Protein AF-A0A1G3ULT0-F1 (afdb_monomer)

Sequence (133 aa):
MLKKTLVTGESTKKVSRFLKRTGITTHPLFGHRRHPRLLDVGQCNDAYSAVQIAAALADVFGVGVNDLSMILSWYEQKAVALLLTLLRLEIKNIRMGPSLPAFITPNVLDVLVKTFDIKPITTVDEDLKAILG

Nearest PDB structures (foldseek):
  7e0l-assembly1_B  TM=9.606E-01  e=4.119E-08  Methanothermobacter marburgensis str. Marburg
  7e0l-assembly2_K  TM=9.579E-01  e=4.381E-08  Methanothermobacter marburgensis str. Marburg
  1e1d-assembly1_A  TM=9.494E-01  e=5.604E-08  Nitratidesulfovibrio vulgaris
  7e0l-assembly2_M  TM=9.621E-01  e=9.172E-08  Methanothermobacter marburgensis str. Marburg
  1upx-assembly1_A  TM=9.347E-01  e=1.103E-07  Desulfovibrio desulfuricans

Solvent-accessible surface area (backbone atoms only — not comparable to full-atom values): 8290 Å² total; per-residue (Å²): 144,88,85,74,89,62,78,47,76,62,44,55,50,52,52,54,53,49,39,64,71,71,71,56,80,66,70,86,76,67,83,97,49,92,60,65,96,72,82,87,69,76,58,84,81,31,49,60,59,50,53,53,51,45,49,54,50,16,62,64,71,74,50,56,61,61,77,49,91,44,77,45,80,58,87,57,71,69,47,52,56,52,48,54,51,40,53,73,70,68,50,34,53,38,30,36,23,92,62,80,64,87,87,60,48,73,72,57,47,50,50,43,33,75,77,30,43,51,38,74,66,79,52,71,70,59,48,49,44,73,75,73,107

Radius of gyration: 16.75 Å; Cα contacts (8 Å, |Δi|>4): 97; chains: 1; bounding box: 49×34×32 Å

Structure (mmCIF, N/CA/C/O backbone):
data_AF-A0A1G3ULT0-F1
#
_entry.id   AF-A0A1G3ULT0-F1
#
loop_
_atom_site.group_PDB
_atom_site.id
_atom_site.type_symbol
_atom_site.label_atom_id
_atom_site.label_alt_id
_atom_site.label_comp_id
_atom_site.label_asym_id
_atom_site.label_entity_id
_atom_site.label_seq_id
_atom_site.pdbx_PDB_ins_code
_atom_site.Cartn_x
_atom_site.Cartn_y
_atom_site.Cartn_z
_atom_site.occupancy
_atom_site.B_iso_or_equiv
_atom_site.auth_seq_id
_atom_site.auth_comp_id
_atom_site.auth_asym_id
_atom_site.auth_atom_id
_atom_site.pdbx_PDB_model_num
ATOM 1 N N . MET A 1 1 ? -8.816 -22.295 17.644 1.00 31.69 1 MET A N 1
ATOM 2 C CA . MET A 1 1 ? -9.466 -21.331 18.562 1.00 31.69 1 MET A CA 1
ATOM 3 C C . MET A 1 1 ? -9.567 -19.912 17.962 1.00 31.69 1 MET A C 1
ATOM 5 O O . MET A 1 1 ? -9.642 -18.953 18.708 1.00 31.69 1 MET A O 1
ATOM 9 N N . LEU A 1 2 ? -9.644 -19.757 16.627 1.00 29.97 2 LEU A N 1
ATOM 10 C CA . LEU A 1 2 ? -9.741 -18.456 15.931 1.00 29.97 2 LEU A CA 1
ATOM 11 C C . LEU A 1 2 ? -10.848 -18.484 14.857 1.00 29.97 2 LEU A C 1
ATOM 13 O O . LEU A 1 2 ? -10.640 -18.214 13.684 1.00 29.97 2 LEU A O 1
ATOM 17 N N . LYS A 1 3 ? -12.055 -18.880 15.262 1.00 34.56 3 LYS A N 1
ATOM 18 C CA . LYS A 1 3 ? -13.291 -18.718 14.482 1.00 34.56 3 LYS A CA 1
ATOM 19 C C . LYS A 1 3 ? -14.325 -18.141 15.438 1.00 34.56 3 LYS A C 1
ATOM 21 O O . LYS A 1 3 ? -14.947 -18.935 16.133 1.00 34.56 3 LYS A O 1
ATOM 26 N N . LYS A 1 4 ? -14.420 -16.803 15.533 1.00 32.44 4 LYS A N 1
ATOM 27 C CA . LYS A 1 4 ? -15.548 -16.008 16.095 1.00 32.44 4 LYS A CA 1
ATOM 28 C C . LYS A 1 4 ? -15.188 -14.569 16.514 1.00 32.44 4 LYS A C 1
ATOM 30 O O . LYS A 1 4 ? -15.879 -14.009 17.356 1.00 32.44 4 LYS A O 1
ATOM 35 N N . THR A 1 5 ? -14.245 -13.883 15.869 1.00 33.94 5 THR A N 1
ATOM 36 C CA . THR A 1 5 ? -14.294 -12.403 15.888 1.00 33.94 5 THR A CA 1
ATOM 37 C C . THR A 1 5 ? -15.304 -11.939 14.838 1.00 33.94 5 THR A C 1
ATOM 39 O O . THR A 1 5 ? -14.991 -11.275 13.858 1.00 33.94 5 THR A O 1
ATOM 42 N N . LEU A 1 6 ? -16.549 -12.397 15.006 1.00 39.50 6 LEU A N 1
ATOM 43 C CA . LEU A 1 6 ? -17.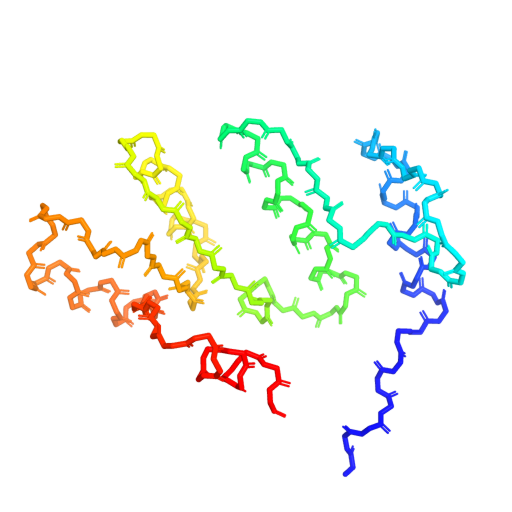702 -11.761 14.398 1.00 39.50 6 LEU A CA 1
ATOM 44 C C . LEU A 1 6 ? -17.714 -10.344 14.949 1.00 39.50 6 LEU A C 1
ATOM 46 O O . LEU A 1 6 ? -17.748 -10.164 16.165 1.00 39.50 6 LEU A O 1
ATOM 50 N N . VAL A 1 7 ? -17.641 -9.374 14.042 1.00 48.53 7 VAL A N 1
ATOM 51 C CA . VAL A 1 7 ? -17.869 -7.953 14.287 1.00 48.53 7 VAL A CA 1
ATOM 52 C C . VAL A 1 7 ? -18.935 -7.810 15.373 1.00 48.53 7 VAL A C 1
ATOM 54 O O . VAL A 1 7 ? -20.097 -8.167 15.166 1.00 48.53 7 VAL A O 1
ATOM 57 N N . THR A 1 8 ? -18.525 -7.374 16.562 1.00 47.38 8 THR A N 1
ATOM 58 C CA . THR A 1 8 ? -19.447 -7.149 17.673 1.00 47.38 8 THR A CA 1
ATOM 59 C C . THR A 1 8 ? -20.520 -6.165 17.202 1.00 47.38 8 THR A C 1
ATOM 61 O O . THR A 1 8 ? -20.242 -5.253 16.417 1.00 47.38 8 THR A O 1
ATOM 64 N N . GLY A 1 9 ? -21.767 -6.330 17.656 1.00 53.22 9 GLY A N 1
ATOM 65 C CA . GLY A 1 9 ? -22.880 -5.457 17.248 1.00 53.22 9 GLY A CA 1
ATOM 66 C C . GLY A 1 9 ? -22.589 -3.960 17.454 1.00 53.22 9 GLY A C 1
ATOM 67 O O . GLY A 1 9 ? -23.130 -3.101 16.755 1.00 53.22 9 GLY A O 1
ATOM 68 N N . GLU A 1 10 ? -21.686 -3.648 18.378 1.00 54.62 10 GLU A N 1
ATOM 69 C CA . GLU A 1 10 ? -21.182 -2.313 18.673 1.00 54.62 10 GLU A CA 1
ATOM 70 C C . GLU A 1 10 ? -20.219 -1.776 17.604 1.00 54.62 10 GLU A C 1
ATOM 72 O O . GLU A 1 10 ? -20.412 -0.659 17.122 1.00 54.62 10 GLU A O 1
ATOM 77 N N . SER A 1 11 ? -19.275 -2.595 17.132 1.00 53.03 11 SER A N 1
ATOM 78 C CA . SER A 1 11 ? -18.363 -2.244 16.038 1.00 53.03 11 SER A CA 1
ATOM 79 C C . SER A 1 11 ? -19.135 -1.978 14.735 1.00 53.03 11 SER A C 1
ATOM 81 O O . SER A 1 11 ? -18.962 -0.928 14.115 1.00 53.03 11 SER A O 1
ATOM 83 N N . THR A 1 12 ? -20.135 -2.807 14.390 1.00 57.59 12 THR A N 1
ATOM 84 C CA . THR A 1 12 ? -21.020 -2.534 13.234 1.00 57.59 12 THR A CA 1
ATOM 85 C C . THR A 1 12 ? -21.797 -1.219 13.353 1.00 57.59 12 THR A C 1
ATOM 87 O O . THR A 1 12 ? -21.996 -0.524 12.353 1.00 57.59 12 THR A O 1
ATOM 90 N N . LYS A 1 13 ? -22.248 -0.847 14.561 1.00 60.91 13 LYS A N 1
ATOM 91 C CA . LYS A 1 13 ? -22.947 0.428 14.796 1.00 60.91 13 LYS A CA 1
ATOM 92 C C . LYS A 1 13 ? -21.984 1.613 14.696 1.00 60.91 13 LYS A C 1
ATOM 94 O O . LYS A 1 13 ? -22.377 2.648 14.158 1.00 60.91 13 LYS A O 1
ATOM 99 N N . LYS A 1 14 ? -20.744 1.463 15.177 1.00 64.25 14 LYS A N 1
ATOM 100 C CA . LYS A 1 14 ? -19.688 2.488 15.116 1.00 64.25 14 LYS A CA 1
ATOM 101 C C . LYS A 1 14 ? -19.276 2.753 13.660 1.00 64.25 14 LYS A C 1
ATOM 103 O O . LYS A 1 14 ? -19.299 3.910 13.246 1.00 64.25 14 LYS A O 1
ATOM 108 N N . VAL A 1 15 ? -19.075 1.703 12.851 1.00 64.31 15 VAL A N 1
ATOM 109 C CA . VAL A 1 15 ? -18.826 1.817 11.396 1.00 64.31 15 VAL A CA 1
ATOM 110 C C . VAL A 1 15 ? -20.004 2.480 10.674 1.00 64.31 15 VAL A C 1
ATOM 112 O O . VAL A 1 15 ? -19.809 3.440 9.934 1.00 64.31 15 VAL A O 1
ATOM 115 N N . SER A 1 16 ? -21.244 2.049 10.937 1.00 62.88 16 SER A N 1
ATOM 116 C CA . SER A 1 16 ? -22.433 2.652 10.311 1.00 62.88 16 SER A CA 1
ATOM 117 C C . SER A 1 16 ? -22.586 4.143 10.650 1.00 62.88 16 SER A C 1
ATOM 119 O O . SER A 1 16 ? -22.954 4.945 9.793 1.00 62.88 16 SER A O 1
ATOM 121 N N . ARG A 1 17 ? -22.282 4.542 11.893 1.00 66.19 17 ARG A N 1
ATOM 122 C CA . ARG A 1 17 ? -22.325 5.945 12.332 1.00 66.19 17 ARG A CA 1
ATOM 123 C C . ARG A 1 17 ? -21.195 6.778 11.718 1.00 66.19 17 ARG A C 1
ATOM 125 O O . ARG A 1 17 ? -21.429 7.940 11.398 1.00 66.19 17 ARG A O 1
ATOM 132 N N . PHE A 1 18 ? -20.010 6.195 11.542 1.00 67.94 18 PHE A N 1
ATOM 133 C CA . PHE A 1 18 ? -18.884 6.828 10.855 1.00 67.94 18 PHE A CA 1
ATOM 134 C C . PHE A 1 18 ? -19.207 7.093 9.380 1.00 67.94 18 PHE A C 1
ATOM 136 O O . PHE A 1 18 ? -19.166 8.244 8.960 1.00 67.94 18 PHE A O 1
ATOM 143 N N . LEU A 1 19 ? -19.653 6.073 8.637 1.00 65.69 19 LEU A N 1
ATOM 144 C CA . LEU A 1 19 ? -19.996 6.204 7.213 1.00 65.69 19 LEU A CA 1
ATOM 145 C C . LEU A 1 19 ? -21.111 7.234 6.965 1.00 65.69 19 LEU A C 1
ATOM 147 O O . LEU A 1 19 ? -21.062 7.992 6.002 1.00 65.69 19 LEU A O 1
ATOM 151 N N . LYS A 1 20 ? -22.093 7.323 7.874 1.00 65.44 20 LYS A N 1
ATOM 152 C CA . LYS A 1 20 ? -23.135 8.363 7.820 1.00 65.44 20 LYS A CA 1
ATOM 153 C C . LYS A 1 20 ? -22.594 9.778 8.052 1.00 65.44 20 LYS A C 1
ATOM 155 O O . LYS A 1 20 ? -23.150 10.719 7.499 1.00 65.44 20 LYS A O 1
ATOM 160 N N . ARG A 1 21 ? -21.548 9.947 8.871 1.00 64.88 21 ARG A N 1
ATOM 161 C CA . ARG A 1 21 ? -20.926 11.258 9.146 1.00 64.88 21 ARG A CA 1
ATOM 162 C C . ARG A 1 21 ? -20.005 11.723 8.023 1.00 64.88 21 ARG A C 1
ATOM 164 O O . ARG A 1 21 ? -19.860 12.925 7.851 1.00 64.88 21 ARG A O 1
ATOM 171 N N . THR A 1 22 ? -19.396 10.804 7.279 1.00 56.84 22 THR A N 1
ATOM 172 C CA . THR A 1 22 ? -18.458 11.126 6.192 1.00 56.84 22 THR A CA 1
ATOM 173 C C . THR A 1 22 ? -19.140 11.403 4.849 1.00 56.84 22 THR A C 1
ATOM 175 O O . THR A 1 22 ? -18.453 11.619 3.859 1.00 56.84 22 THR A O 1
ATOM 178 N N . GLY A 1 23 ? -20.479 11.404 4.788 1.00 54.78 23 GLY A N 1
ATOM 179 C CA . GLY A 1 23 ? -21.228 11.651 3.547 1.00 54.78 23 GLY A CA 1
ATOM 180 C C . GLY A 1 23 ? -21.166 10.500 2.537 1.00 54.78 23 GLY A C 1
ATOM 181 O O . GLY A 1 23 ? -21.649 10.633 1.415 1.00 54.78 23 GLY A O 1
ATOM 182 N N . ILE A 1 24 ? -20.608 9.354 2.935 1.00 58.16 24 ILE A N 1
ATOM 183 C CA . ILE A 1 24 ? -20.465 8.178 2.084 1.00 58.16 24 ILE A CA 1
ATOM 184 C C . ILE A 1 24 ? -21.836 7.500 1.974 1.00 58.16 24 ILE A C 1
ATOM 186 O O . ILE A 1 24 ? -22.314 6.833 2.899 1.00 58.16 24 ILE A O 1
ATOM 190 N N . THR A 1 25 ? -22.507 7.708 0.842 1.00 50.69 25 THR A N 1
ATOM 191 C CA . THR A 1 25 ? -23.836 7.153 0.581 1.00 50.69 25 THR A CA 1
ATOM 192 C C . THR A 1 25 ? -23.743 5.644 0.369 1.00 50.69 25 THR A C 1
ATOM 194 O O . THR A 1 25 ? -23.119 5.138 -0.557 1.00 50.69 25 THR A O 1
ATOM 197 N N . THR A 1 26 ? -24.382 4.890 1.260 1.00 53.06 26 THR A N 1
ATOM 198 C CA . THR A 1 26 ? -24.509 3.436 1.130 1.00 53.06 26 THR A CA 1
ATOM 199 C C . THR A 1 26 ? -25.826 3.139 0.416 1.00 53.06 26 THR A C 1
ATOM 201 O O . THR A 1 26 ? -26.882 3.085 1.042 1.00 53.06 26 THR A O 1
ATOM 204 N N . HIS A 1 27 ? -25.802 3.003 -0.914 1.00 45.34 27 HIS A N 1
ATOM 205 C CA . HIS A 1 27 ? -26.993 2.561 -1.643 1.00 45.34 27 HIS A CA 1
ATOM 206 C C . HIS A 1 27 ? -27.223 1.068 -1.350 1.00 45.34 27 HIS A C 1
ATOM 208 O O . HIS A 1 27 ? -26.297 0.270 -1.529 1.00 45.34 27 HIS A O 1
ATOM 214 N N . PRO A 1 28 ? -28.419 0.643 -0.898 1.00 48.53 28 PRO A N 1
ATOM 215 C CA . PRO A 1 28 ? -28.703 -0.768 -0.679 1.00 48.53 28 PRO A CA 1
ATOM 216 C C . PRO A 1 28 ? -28.843 -1.469 -2.035 1.00 48.53 28 PRO A C 1
ATOM 218 O O . PRO A 1 28 ? -29.920 -1.507 -2.619 1.00 48.53 28 PRO A O 1
ATOM 221 N N . LEU A 1 29 ? -27.740 -1.991 -2.565 1.00 42.44 29 LEU A N 1
ATOM 222 C CA . LEU A 1 29 ? -27.750 -2.934 -3.677 1.00 42.44 29 LEU A CA 1
ATOM 223 C C . LEU A 1 29 ? -27.597 -4.348 -3.097 1.00 42.44 29 LEU A C 1
ATOM 225 O O . LEU A 1 29 ? -26.517 -4.740 -2.664 1.00 42.44 29 LEU A O 1
ATOM 229 N N . PHE A 1 30 ? -28.708 -5.089 -3.126 1.00 37.94 30 PHE A N 1
ATOM 230 C CA . PHE A 1 30 ? -28.862 -6.517 -2.813 1.00 37.94 30 PHE A CA 1
ATOM 231 C C . PHE A 1 30 ? -28.780 -6.970 -1.338 1.00 37.94 30 PHE A C 1
ATOM 233 O O . PHE A 1 30 ? -28.119 -6.393 -0.481 1.00 37.94 30 PHE A O 1
ATOM 240 N N . GLY A 1 31 ? -29.546 -8.034 -1.063 1.00 42.78 31 GLY A N 1
ATOM 241 C CA . GLY A 1 31 ? -29.892 -8.604 0.241 1.00 42.78 31 GLY A CA 1
ATOM 242 C C . GLY A 1 31 ? -28.774 -8.761 1.284 1.00 42.78 31 GLY A C 1
ATOM 243 O O . GLY A 1 31 ? -27.610 -9.023 1.000 1.00 42.78 31 GLY A O 1
ATOM 244 N N . HIS A 1 32 ? -29.201 -8.666 2.544 1.00 50.34 32 HIS A N 1
ATOM 245 C CA . HIS A 1 32 ? -28.502 -9.027 3.786 1.00 50.34 32 HIS A CA 1
ATOM 246 C C . HIS A 1 32 ? -27.228 -8.287 4.221 1.00 50.34 32 HIS A C 1
ATOM 248 O O . HIS A 1 32 ? -26.880 -8.408 5.397 1.00 50.34 32 HIS A O 1
ATOM 254 N N . ARG A 1 33 ? -26.577 -7.448 3.409 1.00 46.25 33 ARG A N 1
ATOM 255 C CA . ARG A 1 33 ? -25.470 -6.602 3.905 1.00 46.25 33 ARG A CA 1
ATOM 256 C C . ARG A 1 33 ? -25.783 -5.122 3.717 1.00 46.25 33 ARG A C 1
ATOM 258 O O . ARG A 1 33 ? -25.782 -4.615 2.609 1.00 46.25 33 ARG A O 1
ATOM 265 N N . ARG A 1 34 ? -26.020 -4.405 4.824 1.00 63.00 34 ARG A N 1
ATOM 266 C CA . ARG A 1 34 ? -26.314 -2.952 4.831 1.00 63.00 34 ARG A CA 1
ATOM 267 C C . ARG A 1 34 ? -25.125 -2.059 4.419 1.00 63.00 34 ARG A C 1
ATOM 269 O O . ARG A 1 34 ? -25.245 -0.844 4.510 1.00 63.00 34 ARG A O 1
ATOM 276 N N . HIS A 1 35 ? -23.992 -2.632 4.012 1.00 66.12 35 HIS A N 1
ATOM 277 C CA . HIS A 1 35 ? -22.785 -1.895 3.636 1.00 66.12 35 HIS A CA 1
ATOM 278 C C . HIS A 1 35 ? -22.290 -2.371 2.264 1.00 66.12 35 HIS A C 1
ATOM 280 O O . HIS A 1 35 ? -22.285 -3.584 2.024 1.00 66.12 35 HIS A O 1
ATOM 286 N N . PRO A 1 36 ? -21.876 -1.448 1.379 1.00 77.19 36 PRO A N 1
ATOM 287 C CA . PRO A 1 36 ? -21.373 -1.796 0.059 1.00 77.19 36 PRO A CA 1
ATOM 288 C C . PRO A 1 36 ? -20.059 -2.579 0.173 1.00 77.19 36 PRO A C 1
ATOM 290 O O . PRO A 1 36 ? -19.252 -2.337 1.069 1.00 77.19 36 PRO A O 1
ATOM 293 N N . ARG A 1 37 ? -19.849 -3.538 -0.738 1.00 84.12 37 ARG A N 1
ATOM 294 C CA . ARG A 1 37 ? -18.582 -4.293 -0.834 1.00 84.12 37 ARG A CA 1
ATOM 295 C C . ARG A 1 37 ? -17.469 -3.500 -1.517 1.00 84.12 37 ARG A C 1
ATOM 297 O O . ARG A 1 37 ? -16.305 -3.812 -1.310 1.00 84.12 37 ARG A O 1
ATOM 304 N N . LEU A 1 38 ? -17.844 -2.518 -2.334 1.00 85.12 38 LEU A N 1
ATOM 305 C CA . LEU A 1 38 ? -16.945 -1.592 -3.008 1.00 85.12 38 LEU A CA 1
ATOM 306 C C . LEU A 1 38 ? -17.302 -0.183 -2.554 1.00 85.12 38 LEU A C 1
ATOM 308 O O . LEU A 1 38 ? -18.457 0.225 -2.670 1.00 85.12 38 LEU A O 1
ATOM 312 N N . LEU A 1 39 ? -16.311 0.529 -2.035 1.00 87.75 39 LEU A N 1
ATOM 313 C CA . LEU A 1 39 ? -16.448 1.913 -1.629 1.00 87.75 39 LEU A CA 1
ATOM 314 C C . LEU A 1 39 ? -15.566 2.769 -2.524 1.00 87.75 39 LEU A C 1
ATOM 316 O O . LEU A 1 39 ? -14.350 2.771 -2.362 1.00 87.75 39 LEU A O 1
ATOM 320 N N . ASP A 1 40 ? -16.188 3.452 -3.479 1.00 89.38 40 ASP A N 1
ATOM 321 C CA . ASP A 1 40 ? -15.495 4.452 -4.279 1.00 89.38 40 ASP A CA 1
ATOM 322 C C . ASP A 1 40 ? -15.336 5.729 -3.445 1.00 89.38 40 ASP A C 1
ATOM 324 O O . ASP A 1 40 ? -16.315 6.275 -2.932 1.00 89.38 40 ASP A O 1
ATOM 328 N N . VAL A 1 41 ? -14.086 6.146 -3.253 1.00 89.12 41 VAL A N 1
ATOM 329 C CA . VAL A 1 41 ? -13.713 7.304 -2.430 1.00 89.12 41 VAL A CA 1
ATOM 330 C C . VAL A 1 41 ? -13.416 8.529 -3.306 1.00 89.12 41 VAL A C 1
ATOM 332 O O . VAL A 1 41 ? -13.221 9.615 -2.770 1.00 89.12 41 VAL A O 1
ATOM 335 N N . GLY A 1 42 ? -13.449 8.385 -4.636 1.00 89.81 42 GLY A N 1
ATOM 336 C CA . GLY A 1 42 ? -13.259 9.472 -5.587 1.00 89.81 42 GLY A CA 1
ATOM 337 C C . GLY A 1 42 ? -12.002 9.314 -6.439 1.00 89.81 42 GLY A C 1
ATOM 338 O O . GLY A 1 42 ? -11.640 8.227 -6.888 1.00 89.81 42 GLY A O 1
ATOM 339 N N . GLN A 1 43 ? -11.347 10.435 -6.716 1.00 88.06 43 GLN A N 1
ATOM 340 C CA . GLN A 1 43 ? -10.169 10.495 -7.571 1.00 88.06 43 GLN A CA 1
ATOM 341 C C . GLN A 1 43 ? -8.894 10.122 -6.803 1.00 88.06 43 GLN A C 1
ATOM 343 O O . GLN A 1 43 ? -8.884 9.942 -5.589 1.00 88.06 43 GLN A O 1
ATOM 348 N N . CYS A 1 44 ? -7.764 10.036 -7.508 1.00 86.38 44 CYS A N 1
ATOM 349 C CA . CYS A 1 44 ? -6.478 9.675 -6.903 1.00 86.38 44 CYS A CA 1
ATOM 350 C C . CYS A 1 44 ? -6.077 10.569 -5.706 1.00 86.38 44 CYS A C 1
ATOM 352 O O . CYS A 1 44 ? -5.504 10.084 -4.737 1.00 86.38 44 CYS A O 1
ATOM 354 N N . ASN A 1 45 ? -6.428 11.854 -5.720 1.00 86.88 45 ASN A N 1
ATOM 355 C CA . ASN A 1 45 ? -6.200 12.792 -4.615 1.00 86.88 45 ASN A CA 1
ATOM 356 C C . ASN A 1 45 ? -7.071 12.508 -3.376 1.00 86.88 45 ASN A C 1
ATOM 358 O O . ASN A 1 45 ? -6.676 12.869 -2.269 1.00 86.88 45 ASN A O 1
ATOM 362 N N . ASP A 1 46 ? -8.195 11.806 -3.528 1.00 89.25 46 ASP A N 1
ATOM 363 C CA . ASP A 1 46 ? -9.059 11.395 -2.416 1.00 89.25 46 ASP A CA 1
ATOM 364 C C . ASP A 1 46 ? -8.511 10.170 -1.663 1.00 89.25 46 ASP A C 1
ATOM 366 O O . ASP A 1 46 ? -9.094 9.715 -0.677 1.00 89.25 46 ASP A O 1
ATOM 370 N N . ALA A 1 47 ? -7.327 9.674 -2.041 1.00 87.38 47 ALA A N 1
ATOM 371 C CA . ALA A 1 47 ? -6.572 8.703 -1.252 1.00 87.38 47 ALA A CA 1
ATOM 372 C C . ALA A 1 47 ? -6.322 9.182 0.191 1.00 87.38 47 ALA A C 1
ATOM 374 O O . ALA A 1 47 ? -6.248 8.362 1.104 1.00 87.38 47 ALA A O 1
ATOM 375 N N . TYR A 1 48 ? -6.272 10.498 0.430 1.00 88.69 48 TYR A N 1
ATOM 376 C CA . TYR A 1 48 ? -6.271 11.052 1.786 1.00 88.69 48 TYR A CA 1
ATOM 377 C C . TYR A 1 48 ? -7.511 10.615 2.583 1.00 88.69 48 TYR A C 1
ATOM 379 O O . TYR A 1 48 ? -7.394 10.113 3.701 1.00 88.69 48 TYR A O 1
ATOM 387 N N . SER A 1 49 ? -8.698 10.738 1.988 1.00 89.19 49 SER A N 1
ATOM 388 C CA . SER A 1 49 ? -9.956 10.291 2.589 1.00 89.19 49 SER A CA 1
ATOM 389 C C . SER A 1 49 ? -9.945 8.781 2.838 1.00 89.19 49 SER A C 1
ATOM 391 O O . SER A 1 49 ? -10.390 8.333 3.893 1.00 89.19 49 SER A O 1
ATOM 393 N N . ALA A 1 50 ? -9.367 7.992 1.927 1.00 90.88 50 ALA A N 1
ATOM 394 C CA . ALA A 1 50 ? -9.214 6.547 2.104 1.00 90.88 50 ALA A CA 1
ATOM 395 C C . ALA A 1 50 ? -8.319 6.193 3.308 1.00 90.88 50 ALA A C 1
ATOM 397 O O . ALA A 1 50 ? -8.675 5.319 4.099 1.00 90.88 50 ALA A O 1
ATOM 398 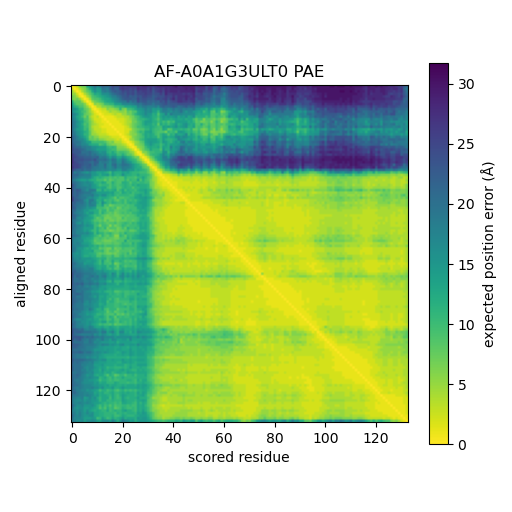N N . VAL A 1 51 ? -7.206 6.909 3.504 1.00 91.62 51 VAL A N 1
ATOM 399 C CA . VAL A 1 51 ? -6.342 6.739 4.685 1.00 91.62 51 VAL A CA 1
ATOM 400 C C . VAL A 1 51 ? -7.081 7.105 5.973 1.00 91.62 51 VAL A C 1
ATOM 402 O O . VAL A 1 51 ? -6.982 6.378 6.959 1.00 91.62 51 VAL A O 1
ATOM 405 N N . GLN A 1 52 ? -7.884 8.172 5.969 1.00 91.25 52 GLN A N 1
ATOM 406 C CA . GLN A 1 52 ? -8.686 8.545 7.139 1.00 91.25 52 GLN A CA 1
ATOM 407 C C . GLN A 1 52 ? -9.756 7.501 7.476 1.00 91.25 52 GLN A C 1
ATOM 409 O O . GLN A 1 52 ? -10.001 7.210 8.648 1.00 91.25 52 GLN A O 1
ATOM 414 N N . ILE A 1 53 ? -10.371 6.892 6.458 1.00 91.12 53 ILE A N 1
ATOM 415 C CA . ILE A 1 53 ? -11.292 5.765 6.639 1.00 91.12 53 ILE A CA 1
ATOM 416 C C . ILE A 1 53 ? -10.548 4.567 7.239 1.00 91.12 53 ILE A C 1
ATOM 418 O O . ILE A 1 53 ? -11.042 3.976 8.198 1.00 91.12 53 ILE A O 1
ATOM 422 N N . ALA A 1 54 ? -9.360 4.229 6.731 1.00 91.88 54 ALA A N 1
ATOM 423 C CA . ALA A 1 54 ? -8.548 3.136 7.263 1.00 91.88 54 ALA A CA 1
ATOM 424 C C . ALA A 1 54 ? -8.157 3.372 8.733 1.00 91.88 54 ALA A C 1
ATOM 426 O O . ALA A 1 54 ? -8.326 2.474 9.554 1.00 91.88 54 ALA A O 1
ATOM 427 N N . ALA A 1 55 ? -7.729 4.586 9.089 1.00 91.38 55 ALA A N 1
ATOM 428 C CA . ALA A 1 55 ? -7.407 4.962 10.465 1.00 91.38 55 ALA A CA 1
ATOM 429 C C . ALA A 1 55 ? -8.623 4.860 11.401 1.00 91.38 55 ALA A C 1
ATOM 431 O O . ALA A 1 55 ? -8.529 4.301 12.493 1.00 91.38 55 ALA A O 1
ATOM 432 N N . ALA A 1 56 ? -9.789 5.336 10.958 1.00 90.88 56 ALA A N 1
ATOM 433 C CA . ALA A 1 56 ? -11.020 5.222 11.733 1.00 90.88 56 ALA A CA 1
ATOM 434 C C . ALA A 1 56 ? -11.468 3.762 11.906 1.00 90.88 56 ALA A C 1
ATOM 436 O O . ALA A 1 56 ? -11.937 3.384 12.978 1.00 90.88 56 ALA A O 1
ATOM 437 N N . LEU A 1 57 ? -11.329 2.927 10.872 1.00 89.88 57 LEU A N 1
ATOM 438 C CA . LEU A 1 57 ? -11.631 1.498 10.966 1.00 89.88 57 LEU A CA 1
ATOM 439 C C . LEU A 1 57 ? -10.665 0.790 11.919 1.00 89.88 57 LEU A C 1
ATOM 441 O O . LEU A 1 57 ? -11.119 0.013 12.756 1.00 89.88 57 LEU A O 1
ATOM 445 N N . ALA A 1 58 ? -9.371 1.093 11.836 1.00 91.25 58 ALA A N 1
ATOM 446 C CA . ALA A 1 58 ? -8.352 0.557 12.731 1.00 91.25 58 ALA A CA 1
ATOM 447 C C . ALA A 1 58 ? -8.679 0.867 14.207 1.00 91.25 58 ALA A C 1
ATOM 449 O O . ALA A 1 58 ? -8.730 -0.056 15.020 1.00 91.25 58 ALA A O 1
ATOM 450 N N . ASP A 1 59 ? -9.056 2.114 14.532 1.00 92.44 59 ASP A N 1
ATOM 451 C CA . ASP A 1 59 ? -9.542 2.501 15.872 1.00 92.44 59 ASP A CA 1
ATOM 452 C C . ASP A 1 59 ? -10.785 1.707 16.305 1.00 92.44 59 ASP A C 1
ATOM 454 O O . ASP A 1 59 ? -10.892 1.236 17.437 1.00 92.44 59 ASP A O 1
ATOM 458 N N . VAL A 1 60 ? -11.752 1.528 15.402 1.00 91.75 60 VAL A N 1
ATOM 459 C CA . VAL A 1 60 ? -12.991 0.790 15.694 1.00 91.75 60 VAL A CA 1
ATOM 460 C C . VAL A 1 60 ? -12.730 -0.693 15.974 1.00 91.75 60 VAL A C 1
ATOM 462 O O . VAL A 1 60 ? -13.461 -1.291 16.768 1.00 91.75 60 VAL A O 1
ATOM 465 N N . PHE A 1 61 ? -11.724 -1.284 15.334 1.00 88.50 61 PHE A N 1
ATOM 466 C CA . PHE A 1 61 ? -11.339 -2.681 15.531 1.00 88.50 61 PHE A CA 1
ATOM 467 C C . PHE A 1 61 ? -10.263 -2.877 16.607 1.00 88.50 61 PHE A C 1
ATOM 469 O O . PHE A 1 61 ? -10.024 -4.017 16.998 1.00 88.50 61 PHE A O 1
ATOM 476 N N . GLY A 1 62 ? -9.659 -1.798 17.116 1.00 91.69 62 GLY A N 1
ATOM 477 C CA . GLY A 1 62 ? -8.575 -1.864 18.097 1.00 91.69 62 GLY A CA 1
AT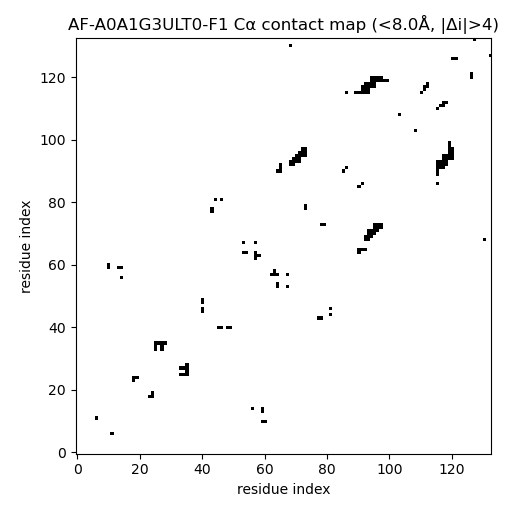OM 478 C C . GLY A 1 62 ? -7.288 -2.469 17.530 1.00 91.69 62 GLY A C 1
ATOM 479 O O . GLY A 1 62 ? -6.562 -3.138 18.260 1.00 91.69 62 GLY A O 1
ATOM 480 N N . VAL A 1 63 ? -7.035 -2.273 16.234 1.00 93.75 63 VAL A N 1
ATOM 481 C CA . VAL A 1 63 ? -5.842 -2.759 15.520 1.00 93.75 63 VAL A CA 1
ATOM 482 C C . VAL A 1 63 ? -5.039 -1.581 14.969 1.00 93.75 63 VAL A C 1
ATOM 484 O O . VAL A 1 63 ? -5.538 -0.457 14.912 1.00 93.75 63 VAL A O 1
ATOM 487 N N . GLY A 1 64 ? -3.796 -1.815 14.556 1.00 92.25 64 GLY A N 1
ATOM 488 C CA . GLY A 1 64 ? -3.011 -0.825 13.828 1.00 92.25 64 GLY A CA 1
ATOM 489 C C . GLY A 1 64 ? -3.468 -0.699 12.373 1.00 92.25 64 GLY A C 1
ATOM 490 O O . GLY A 1 64 ? -4.005 -1.633 11.783 1.00 92.25 64 GLY A O 1
ATOM 491 N N . VAL A 1 65 ? -3.201 0.449 11.743 1.00 92.44 65 VAL A N 1
ATOM 492 C CA . VAL A 1 65 ? -3.486 0.642 10.304 1.00 92.44 65 VAL A CA 1
ATOM 493 C C . VAL A 1 65 ? -2.715 -0.365 9.440 1.00 92.44 65 VAL A C 1
ATOM 495 O O . VAL A 1 65 ? -3.226 -0.813 8.420 1.00 92.44 65 VAL A O 1
ATOM 498 N N . ASN A 1 66 ? -1.526 -0.776 9.886 1.00 93.38 66 ASN A N 1
ATOM 499 C CA . ASN A 1 66 ? -0.679 -1.764 9.211 1.00 93.38 66 ASN A CA 1
ATOM 500 C C . ASN A 1 66 ? -1.180 -3.214 9.336 1.00 93.38 66 ASN A C 1
ATOM 502 O O . ASN A 1 66 ? -0.682 -4.085 8.627 1.00 93.38 66 ASN A O 1
ATOM 506 N N . ASP A 1 67 ? -2.170 -3.468 10.199 1.00 91.31 67 ASP A N 1
ATOM 507 C CA . ASP A 1 67 ? -2.848 -4.767 10.290 1.00 91.31 67 ASP A CA 1
ATOM 508 C C . ASP A 1 67 ? -3.969 -4.897 9.241 1.00 91.31 67 ASP A C 1
ATOM 510 O O . ASP A 1 67 ? -4.537 -5.974 9.049 1.00 91.31 67 ASP A O 1
ATOM 514 N N . LEU A 1 68 ? -4.300 -3.802 8.543 1.00 90.06 68 LEU A N 1
ATOM 515 C CA . LEU A 1 68 ? -5.219 -3.802 7.411 1.00 90.06 68 LEU A CA 1
ATOM 516 C C . LEU A 1 68 ? -4.453 -4.116 6.120 1.00 90.06 68 LEU A C 1
ATOM 518 O O . LEU A 1 68 ? -3.380 -3.577 5.859 1.00 90.06 68 LEU A O 1
ATOM 522 N N . SER A 1 69 ? -5.025 -4.966 5.270 1.00 89.44 69 SER A N 1
ATOM 523 C CA . SER A 1 69 ? -4.417 -5.314 3.984 1.00 89.44 69 SER A CA 1
ATOM 524 C C . SER A 1 69 ? -4.466 -4.143 2.999 1.00 89.44 69 SER A C 1
ATOM 526 O O . SER A 1 69 ? -5.554 -3.631 2.722 1.00 89.44 69 SER A O 1
ATOM 528 N N . MET A 1 70 ? -3.325 -3.778 2.404 1.00 91.31 70 MET A N 1
ATOM 529 C CA . MET A 1 70 ? -3.232 -2.710 1.406 1.00 91.31 70 MET A CA 1
ATOM 530 C C . MET A 1 70 ? -2.642 -3.212 0.084 1.00 91.31 70 MET A C 1
ATOM 532 O O . MET A 1 70 ? -1.528 -3.734 0.033 1.00 91.31 70 MET A O 1
ATOM 536 N N . ILE A 1 71 ? -3.398 -3.025 -0.999 1.00 93.12 71 ILE A N 1
ATOM 537 C CA . ILE A 1 71 ? -3.005 -3.388 -2.365 1.00 93.12 71 ILE A CA 1
ATOM 538 C C . ILE A 1 71 ? -3.111 -2.127 -3.221 1.00 93.12 71 ILE A C 1
ATOM 540 O O . ILE A 1 71 ? -4.171 -1.506 -3.274 1.00 93.12 71 ILE A O 1
ATOM 544 N N . LEU A 1 72 ? -2.016 -1.742 -3.872 1.00 92.19 72 LEU A N 1
ATOM 545 C CA . LEU A 1 72 ? -1.899 -0.507 -4.636 1.00 92.19 72 LEU A CA 1
ATOM 546 C C . LEU A 1 72 ? -1.551 -0.809 -6.096 1.00 92.19 72 LEU A C 1
ATOM 548 O O . LEU A 1 72 ? -0.492 -1.353 -6.411 1.00 92.19 72 LEU A O 1
ATOM 552 N N . SER A 1 73 ? -2.436 -0.396 -6.998 1.00 92.19 73 SER A N 1
ATOM 553 C CA . SER A 1 73 ? -2.157 -0.326 -8.432 1.00 92.19 73 SER A CA 1
ATOM 554 C C . SER A 1 73 ? -1.649 1.067 -8.793 1.00 92.19 73 SER A C 1
ATOM 556 O O . SER A 1 73 ? -2.270 2.059 -8.405 1.00 92.19 73 SER A O 1
ATOM 558 N N . TRP A 1 74 ? -0.564 1.160 -9.557 1.00 92.69 74 TRP A N 1
ATOM 559 C CA . TRP A 1 74 ? -0.018 2.444 -10.005 1.00 92.69 74 TRP A CA 1
ATOM 560 C C . TRP A 1 74 ? 0.224 2.460 -11.518 1.00 92.69 74 TRP A C 1
ATOM 562 O O . TRP A 1 74 ? 0.287 1.415 -12.165 1.00 92.69 74 TRP A O 1
ATOM 572 N N . TYR A 1 75 ? 0.347 3.666 -12.076 1.00 88.00 75 TYR A N 1
ATOM 573 C CA . TYR A 1 75 ? 0.674 3.865 -13.489 1.00 88.00 75 TYR A CA 1
ATOM 574 C C . TYR A 1 75 ? 1.479 5.153 -13.707 1.00 88.00 75 TYR A C 1
ATOM 576 O O . TYR A 1 75 ? 2.585 5.118 -14.234 1.00 88.00 75 TYR A O 1
ATOM 584 N N . GLU A 1 76 ? 0.953 6.293 -13.247 1.00 91.06 76 GLU A N 1
ATOM 585 C CA . GLU A 1 76 ? 1.554 7.617 -13.462 1.00 91.06 76 GLU A CA 1
ATOM 586 C C . GLU A 1 76 ? 2.213 8.213 -12.203 1.00 91.06 76 GLU A C 1
ATOM 588 O O . GLU A 1 76 ? 2.122 7.681 -11.095 1.00 91.06 76 GLU A O 1
ATOM 593 N N . GLN A 1 77 ? 2.842 9.3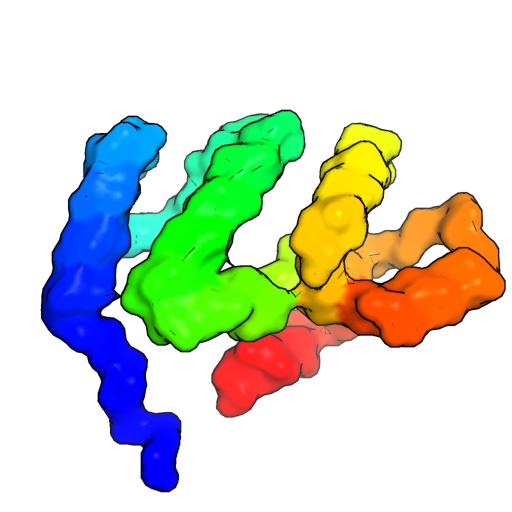80 -12.359 1.00 90.75 77 GLN A N 1
ATOM 594 C CA . GLN A 1 77 ? 3.626 10.058 -11.321 1.00 90.75 77 GLN A CA 1
ATOM 595 C C . GLN A 1 77 ? 2.768 10.515 -10.132 1.00 90.75 77 GLN A C 1
ATOM 597 O O . GLN A 1 77 ? 3.259 10.567 -9.005 1.00 90.75 77 GLN A O 1
ATOM 602 N N . LYS A 1 78 ? 1.470 10.780 -10.342 1.00 90.38 78 LYS A N 1
ATOM 603 C CA . LYS A 1 78 ? 0.541 11.078 -9.239 1.00 90.38 78 LYS A CA 1
ATOM 604 C C . LYS A 1 78 ? 0.455 9.924 -8.236 1.00 90.38 78 LYS A C 1
ATOM 606 O O . LYS A 1 78 ? 0.430 10.172 -7.034 1.00 90.38 78 LYS A O 1
ATOM 611 N N . ALA A 1 79 ? 0.510 8.673 -8.697 1.00 91.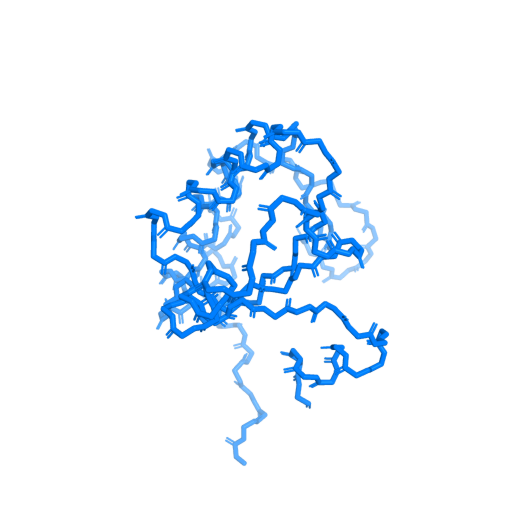19 79 ALA A N 1
ATOM 612 C CA . ALA A 1 79 ? 0.530 7.514 -7.806 1.00 91.19 79 ALA A CA 1
ATOM 613 C C . ALA A 1 79 ? 1.835 7.419 -6.994 1.00 91.19 79 ALA A C 1
ATOM 615 O O . ALA A 1 79 ? 1.822 6.948 -5.860 1.00 91.19 79 ALA A O 1
ATOM 616 N N . VAL A 1 80 ? 2.950 7.930 -7.529 1.00 92.06 80 VAL A N 1
ATOM 617 C CA . VAL A 1 80 ? 4.234 7.993 -6.811 1.00 92.06 80 VAL A CA 1
ATOM 618 C C . VAL A 1 80 ? 4.161 8.988 -5.652 1.00 92.06 80 VAL A C 1
ATOM 620 O O . VAL A 1 80 ? 4.613 8.679 -4.553 1.00 92.06 80 VAL A O 1
ATOM 623 N N . ALA A 1 81 ? 3.543 10.155 -5.854 1.00 93.50 81 ALA A N 1
ATOM 624 C CA . ALA A 1 81 ? 3.331 11.124 -4.775 1.00 93.50 81 ALA A CA 1
ATOM 625 C C . ALA A 1 81 ? 2.455 10.546 -3.647 1.00 93.50 81 ALA A C 1
ATOM 627 O O . ALA A 1 81 ? 2.755 10.726 -2.463 1.00 93.50 81 ALA A O 1
ATOM 628 N N . LEU A 1 82 ? 1.407 9.798 -4.006 1.00 93.44 82 LEU A N 1
ATOM 629 C CA . LEU A 1 82 ? 0.580 9.080 -3.035 1.00 93.44 82 LEU A CA 1
ATOM 630 C C . LEU A 1 82 ? 1.378 8.014 -2.287 1.00 93.44 82 LEU A C 1
ATOM 632 O O . LEU A 1 82 ? 1.302 7.966 -1.064 1.00 93.44 82 LEU A O 1
ATOM 636 N N . LEU A 1 83 ? 2.195 7.219 -2.983 1.00 92.62 83 LEU A N 1
ATOM 637 C CA . LEU A 1 83 ? 3.076 6.246 -2.338 1.00 92.62 83 LEU A CA 1
ATOM 638 C C . LEU A 1 83 ? 3.979 6.923 -1.302 1.00 92.62 83 LEU A C 1
ATOM 640 O O . LEU A 1 83 ? 3.994 6.504 -0.152 1.00 92.62 83 LEU A O 1
ATOM 644 N N . LEU A 1 84 ? 4.676 8.001 -1.669 1.00 93.50 84 LEU A N 1
ATOM 645 C CA . LEU A 1 84 ? 5.537 8.742 -0.738 1.00 93.50 84 LEU A CA 1
ATOM 646 C C . LEU A 1 84 ? 4.759 9.279 0.473 1.00 93.50 84 LEU A C 1
ATOM 648 O O . LEU A 1 84 ? 5.282 9.282 1.586 1.00 93.50 84 LEU A O 1
ATOM 652 N N . THR A 1 85 ? 3.501 9.678 0.273 1.00 93.94 85 THR A N 1
ATOM 653 C CA . THR A 1 85 ? 2.605 10.088 1.363 1.00 93.94 85 THR A CA 1
ATOM 654 C C . THR A 1 85 ? 2.318 8.920 2.309 1.00 93.94 85 THR A C 1
ATOM 656 O O . THR A 1 85 ? 2.444 9.081 3.519 1.00 93.94 85 THR A O 1
ATOM 659 N N . LEU A 1 86 ? 2.009 7.730 1.784 1.00 93.88 86 LEU A N 1
ATOM 660 C CA . LEU A 1 86 ? 1.781 6.526 2.596 1.00 93.88 86 LEU A CA 1
ATOM 661 C C . LEU A 1 86 ? 3.039 6.120 3.379 1.00 93.88 86 LEU A C 1
ATOM 663 O O . LEU A 1 86 ? 2.950 5.832 4.570 1.00 93.88 86 LEU A O 1
ATOM 667 N N . LEU A 1 87 ? 4.216 6.175 2.745 1.00 93.56 87 LEU A N 1
ATOM 668 C CA . LEU A 1 87 ? 5.492 5.888 3.411 1.00 93.56 87 LEU A CA 1
ATOM 669 C C . LEU A 1 87 ? 5.786 6.905 4.522 1.00 93.56 87 LEU A C 1
ATOM 671 O O . LEU A 1 87 ? 6.253 6.532 5.595 1.00 93.56 87 LEU A O 1
ATOM 675 N N . ARG A 1 88 ? 5.466 8.189 4.312 1.00 94.25 88 ARG A N 1
ATOM 676 C CA . ARG A 1 88 ? 5.612 9.229 5.343 1.00 94.25 88 ARG A CA 1
ATOM 677 C C . ARG A 1 88 ? 4.679 9.016 6.536 1.00 94.25 88 ARG A C 1
ATOM 679 O O . ARG A 1 88 ? 5.043 9.394 7.644 1.00 94.25 88 ARG A O 1
ATOM 686 N N . LEU A 1 89 ? 3.506 8.430 6.311 1.00 93.75 89 LEU A N 1
ATOM 687 C CA . LEU A 1 89 ? 2.556 8.038 7.358 1.00 93.75 89 LEU A CA 1
ATOM 688 C C . LEU A 1 89 ? 2.912 6.694 8.016 1.00 93.75 89 LEU A C 1
ATOM 690 O O . LEU A 1 89 ? 2.118 6.172 8.792 1.00 93.75 89 LEU A O 1
ATOM 694 N N . GLU A 1 90 ? 4.087 6.139 7.704 1.00 93.12 90 GLU A N 1
ATOM 695 C CA . GLU A 1 90 ? 4.588 4.864 8.229 1.00 93.12 90 GLU A CA 1
ATOM 696 C C . GLU A 1 90 ? 3.667 3.671 7.928 1.00 93.12 90 GLU A C 1
ATOM 698 O O . GLU A 1 90 ? 3.633 2.685 8.673 1.00 93.12 90 GLU A O 1
ATOM 703 N N . ILE A 1 91 ? 2.940 3.745 6.809 1.00 93.38 91 ILE A N 1
ATOM 704 C CA . ILE A 1 91 ? 2.139 2.629 6.311 1.00 93.38 91 ILE A CA 1
ATOM 705 C C . ILE A 1 91 ? 3.074 1.588 5.688 1.00 93.38 91 ILE A C 1
ATOM 707 O O . ILE A 1 91 ? 3.936 1.913 4.867 1.00 93.38 91 ILE A O 1
ATOM 711 N N . LYS A 1 92 ? 2.904 0.332 6.101 1.00 93.75 92 LYS A N 1
ATOM 712 C CA . LYS A 1 92 ? 3.746 -0.814 5.740 1.00 93.75 92 LYS A CA 1
ATOM 713 C C . LYS A 1 92 ? 2.923 -1.943 5.128 1.00 93.75 92 LYS A C 1
ATOM 715 O O . LYS A 1 92 ? 1.697 -1.893 5.131 1.00 93.75 92 LYS A O 1
ATOM 720 N N . ASN A 1 93 ? 3.613 -2.975 4.638 1.00 92.62 93 ASN A N 1
ATOM 721 C CA . ASN A 1 93 ? 3.005 -4.184 4.070 1.00 92.62 93 ASN A CA 1
ATOM 722 C C . ASN A 1 93 ? 2.114 -3.872 2.849 1.00 92.62 93 ASN A C 1
ATOM 724 O O . ASN A 1 93 ? 1.016 -4.406 2.685 1.00 92.62 93 ASN A O 1
ATOM 728 N N . ILE A 1 94 ? 2.596 -2.967 1.990 1.00 94.19 94 ILE A N 1
ATOM 729 C CA . ILE A 1 94 ? 1.905 -2.549 0.768 1.00 94.19 94 ILE A CA 1
ATOM 730 C C . ILE A 1 94 ? 2.292 -3.499 -0.364 1.00 94.19 94 ILE A C 1
ATOM 732 O O . ILE A 1 94 ? 3.467 -3.602 -0.728 1.00 94.19 94 ILE A O 1
ATOM 736 N N . ARG A 1 95 ? 1.296 -4.149 -0.968 1.00 93.56 95 ARG A N 1
ATOM 737 C CA . ARG A 1 95 ? 1.480 -4.901 -2.215 1.00 93.56 95 ARG A CA 1
ATOM 738 C C . ARG A 1 95 ? 1.293 -3.983 -3.412 1.00 93.56 95 ARG A C 1
ATOM 740 O O . ARG A 1 95 ? 0.266 -3.319 -3.508 1.00 93.56 95 ARG A O 1
ATOM 747 N N . MET A 1 96 ? 2.264 -3.945 -4.318 1.00 92.38 96 MET A N 1
ATOM 748 C CA . MET A 1 96 ? 2.289 -3.013 -5.445 1.00 92.38 96 MET A CA 1
ATOM 749 C C . MET A 1 96 ? 2.393 -3.725 -6.793 1.00 92.38 96 MET A C 1
ATOM 751 O O . MET A 1 96 ? 3.178 -4.659 -6.955 1.00 92.38 96 MET A O 1
ATOM 755 N N . GLY A 1 97 ? 1.634 -3.241 -7.778 1.00 91.44 97 GLY A N 1
ATOM 756 C CA . GLY A 1 97 ? 1.669 -3.745 -9.151 1.00 91.44 97 GLY A CA 1
ATOM 757 C C . GLY A 1 97 ? 1.109 -2.755 -10.184 1.00 91.44 97 GLY A C 1
ATOM 758 O O . GLY A 1 97 ? 0.656 -1.671 -9.809 1.00 91.44 97 GLY A O 1
ATOM 759 N N . PRO A 1 98 ? 1.132 -3.103 -11.486 1.00 89.38 98 PRO A N 1
ATOM 760 C CA . PRO A 1 98 ? 1.466 -4.43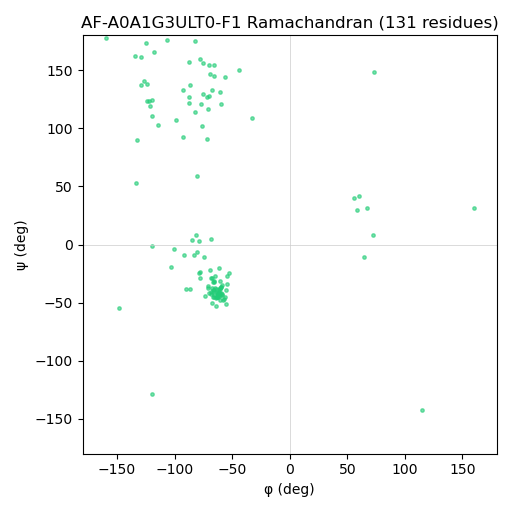0 -12.022 1.00 89.38 98 PRO A CA 1
ATOM 761 C C . PRO A 1 98 ? 2.972 -4.735 -12.086 1.00 89.38 98 PRO A C 1
ATOM 763 O O . PRO A 1 98 ? 3.357 -5.896 -12.036 1.00 89.38 98 PRO A O 1
ATOM 766 N N . SER A 1 99 ? 3.832 -3.719 -12.146 1.00 88.12 99 SER A N 1
ATOM 767 C CA . SER A 1 99 ? 5.292 -3.862 -12.089 1.00 88.12 99 SER A CA 1
ATOM 768 C C . SER A 1 99 ? 5.880 -2.836 -11.128 1.00 88.12 99 SER A C 1
ATOM 770 O O . SER A 1 99 ? 5.231 -1.840 -10.816 1.00 88.12 99 SER A O 1
ATOM 772 N N . LEU A 1 100 ? 7.116 -3.030 -10.669 1.00 86.56 100 LEU A N 1
ATOM 773 C CA . LEU A 1 100 ? 7.816 -1.968 -9.946 1.00 86.56 100 LEU A CA 1
ATOM 774 C C . LEU A 1 100 ? 8.166 -0.813 -10.903 1.00 86.56 100 LEU A C 1
ATOM 776 O O . LEU A 1 100 ? 8.436 -1.061 -12.084 1.00 86.56 100 LEU A O 1
ATOM 780 N N . PRO A 1 101 ? 8.167 0.446 -10.433 1.00 85.75 101 PRO A N 1
ATOM 781 C CA . PRO A 1 101 ? 8.604 1.564 -11.255 1.00 85.75 101 PRO A CA 1
ATOM 782 C C . PRO A 1 101 ? 10.056 1.420 -11.708 1.00 85.75 101 PRO A C 1
ATOM 784 O O . PRO A 1 101 ? 10.950 1.205 -10.894 1.00 85.75 101 PRO A O 1
ATOM 787 N N . ALA A 1 102 ? 10.301 1.608 -13.007 1.00 89.50 102 ALA A N 1
ATOM 788 C CA . ALA A 1 102 ? 11.622 1.427 -13.616 1.00 89.50 102 ALA A CA 1
ATOM 789 C C . ALA A 1 102 ? 12.707 2.367 -13.054 1.00 89.50 102 ALA A C 1
ATOM 791 O O . ALA A 1 102 ? 13.895 2.089 -13.180 1.00 89.50 102 ALA A O 1
ATOM 792 N N . PHE A 1 103 ? 12.310 3.478 -12.429 1.00 90.62 103 PHE A N 1
ATOM 793 C CA . PHE A 1 103 ? 13.226 4.428 -11.795 1.00 90.62 103 PHE A CA 1
ATOM 794 C C . PHE A 1 103 ? 13.693 3.995 -10.393 1.00 90.62 103 PHE A C 1
ATOM 796 O O . PHE A 1 103 ? 14.543 4.664 -9.807 1.00 90.62 103 PHE A O 1
ATOM 803 N N . ILE A 1 104 ? 13.150 2.909 -9.829 1.00 89.94 104 ILE A N 1
ATOM 804 C CA . ILE A 1 104 ? 13.599 2.381 -8.538 1.00 89.94 104 ILE A CA 1
ATOM 805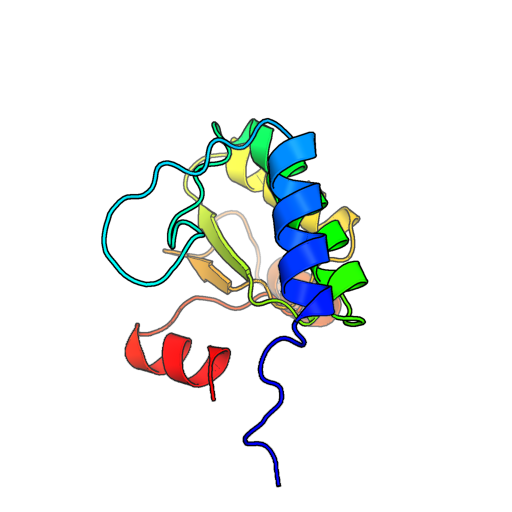 C C . ILE A 1 104 ? 14.833 1.509 -8.764 1.00 89.94 104 ILE A C 1
ATOM 807 O O . ILE A 1 104 ? 14.768 0.444 -9.372 1.00 89.94 104 ILE A O 1
ATOM 811 N N . THR A 1 105 ? 15.969 1.958 -8.236 1.00 94.69 105 THR A N 1
ATOM 812 C CA . THR A 1 105 ? 17.215 1.186 -8.260 1.00 94.69 105 THR A CA 1
ATOM 813 C C . THR A 1 105 ? 17.203 0.085 -7.192 1.00 94.69 105 THR A C 1
ATOM 815 O O . THR A 1 105 ? 16.481 0.208 -6.198 1.00 94.69 105 THR A O 1
ATOM 818 N N . PRO A 1 106 ? 18.036 -0.966 -7.321 1.00 93.75 106 PRO A N 1
ATOM 819 C CA . PRO A 1 106 ? 18.093 -2.049 -6.335 1.00 93.75 106 PRO A CA 1
ATOM 820 C C . PRO A 1 106 ? 18.358 -1.575 -4.898 1.00 93.75 106 PRO A C 1
ATOM 822 O O . PRO A 1 106 ? 17.727 -2.064 -3.968 1.00 93.75 106 PRO A O 1
ATOM 825 N N . ASN A 1 107 ? 19.225 -0.573 -4.714 1.00 95.88 107 ASN A N 1
ATOM 826 C CA . ASN A 1 107 ? 19.530 -0.023 -3.388 1.00 95.88 107 ASN A CA 1
ATOM 827 C C . ASN A 1 107 ? 18.322 0.690 -2.767 1.00 95.88 107 ASN A C 1
ATOM 829 O O . ASN A 1 107 ? 18.083 0.577 -1.569 1.00 95.88 107 ASN A O 1
ATOM 833 N N . VAL A 1 108 ? 17.551 1.423 -3.576 1.00 93.69 108 VAL A N 1
ATOM 834 C CA . VAL A 1 108 ? 16.328 2.085 -3.104 1.00 93.69 108 VAL A CA 1
ATOM 835 C C . VAL A 1 108 ? 15.256 1.044 -2.798 1.00 93.69 108 VAL A C 1
ATOM 837 O O . VAL A 1 108 ? 14.601 1.137 -1.763 1.00 93.69 108 VAL A O 1
ATOM 840 N N . LEU A 1 109 ? 15.106 0.027 -3.652 1.00 92.62 109 LEU A N 1
ATOM 841 C CA . LEU A 1 109 ? 14.172 -1.071 -3.416 1.00 92.62 109 LEU A CA 1
ATOM 842 C C . LEU A 1 109 ? 14.475 -1.797 -2.101 1.00 92.62 109 LEU A C 1
ATOM 844 O O . LEU A 1 109 ? 13.555 -2.069 -1.340 1.00 92.62 109 LEU A O 1
ATOM 848 N N . ASP A 1 110 ? 15.747 -2.060 -1.804 1.00 94.88 110 ASP A N 1
ATOM 849 C CA . ASP A 1 110 ? 16.166 -2.710 -0.560 1.00 94.88 110 ASP A CA 1
ATOM 850 C C . ASP A 1 110 ? 15.748 -1.908 0.684 1.00 94.88 110 ASP A C 1
ATOM 852 O O . ASP A 1 110 ? 15.213 -2.476 1.636 1.00 94.88 110 ASP A O 1
ATOM 856 N N . VAL A 1 111 ? 15.889 -0.578 0.653 1.00 94.56 111 VAL A N 1
ATOM 857 C CA . VAL A 1 111 ? 15.382 0.303 1.720 1.00 94.56 111 VAL A CA 1
ATOM 858 C C . VAL A 1 111 ? 13.860 0.212 1.824 1.00 94.56 111 VAL A C 1
ATOM 860 O O . VAL A 1 111 ? 13.321 0.065 2.920 1.00 94.56 111 VAL A O 1
ATOM 863 N N . LEU A 1 112 ? 13.150 0.255 0.695 1.00 93.62 112 LEU A N 1
ATOM 864 C CA . LEU A 1 112 ? 11.689 0.172 0.677 1.00 93.62 112 LEU A CA 1
ATOM 865 C C . LEU A 1 112 ? 11.172 -1.153 1.256 1.00 93.62 112 LEU A C 1
ATOM 867 O O . LEU A 1 112 ? 10.227 -1.154 2.045 1.00 93.62 112 LEU A O 1
ATOM 871 N N . VAL A 1 113 ? 11.816 -2.270 0.920 1.00 94.31 113 VAL A N 1
ATOM 872 C CA . VAL A 1 113 ? 11.482 -3.597 1.450 1.00 94.31 113 VAL A CA 1
ATOM 873 C C . VAL A 1 113 ? 11.808 -3.675 2.943 1.00 94.31 113 VAL A C 1
ATOM 875 O O . VAL A 1 113 ? 10.944 -4.031 3.738 1.00 94.31 113 VAL A O 1
ATOM 878 N N . LYS A 1 114 ? 13.020 -3.292 3.361 1.00 95.12 114 LYS A N 1
ATOM 879 C CA . LYS A 1 114 ? 13.457 -3.417 4.764 1.00 95.12 114 LYS A CA 1
ATOM 880 C C . LYS A 1 114 ? 12.708 -2.492 5.719 1.00 95.12 114 LYS A C 1
ATOM 882 O O . LYS A 1 114 ? 12.444 -2.872 6.857 1.00 95.12 114 LYS A O 1
ATOM 887 N N . THR A 1 115 ? 12.388 -1.273 5.291 1.00 94.44 115 THR A N 1
ATOM 888 C CA . THR A 1 115 ? 11.776 -0.262 6.164 1.00 94.44 115 THR A CA 1
ATOM 889 C 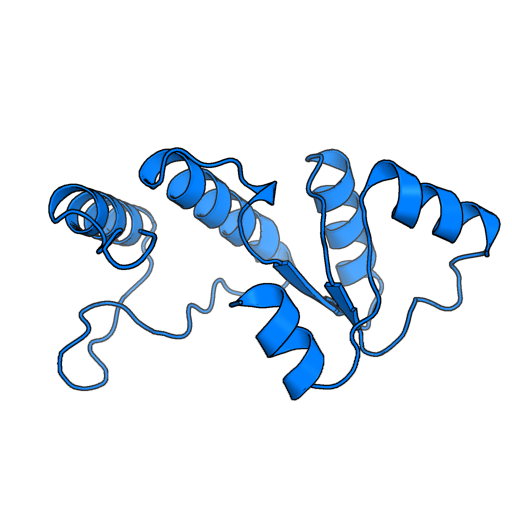C . THR A 1 115 ? 10.248 -0.330 6.152 1.00 94.44 115 THR A C 1
ATOM 891 O O . THR A 1 115 ? 9.623 -0.172 7.209 1.00 94.44 115 THR A O 1
ATOM 894 N N . PHE A 1 116 ? 9.650 -0.588 4.983 1.00 94.88 116 PHE A N 1
ATOM 895 C CA . PHE A 1 116 ? 8.204 -0.478 4.761 1.00 94.88 116 PHE A CA 1
ATOM 896 C C . PHE A 1 116 ? 7.527 -1.784 4.331 1.00 94.88 116 PHE A C 1
ATOM 898 O O . PHE A 1 116 ? 6.308 -1.803 4.177 1.00 94.88 116 PHE A O 1
ATOM 905 N N . ASP A 1 117 ? 8.273 -2.880 4.173 1.00 94.75 117 ASP A N 1
ATOM 906 C CA . ASP A 1 117 ? 7.728 -4.187 3.784 1.00 94.75 117 ASP A CA 1
ATOM 907 C C . ASP A 1 117 ? 6.928 -4.126 2.464 1.00 94.75 117 ASP A C 1
ATOM 909 O O . ASP A 1 117 ? 5.851 -4.711 2.330 1.00 94.75 117 ASP A O 1
ATOM 913 N N . ILE A 1 118 ? 7.429 -3.358 1.484 1.00 93.69 118 ILE A N 1
ATOM 914 C CA . ILE A 1 118 ? 6.833 -3.301 0.141 1.00 93.69 118 ILE A CA 1
ATOM 915 C C . ILE A 1 118 ? 7.028 -4.643 -0.564 1.00 93.69 118 ILE A C 1
ATOM 917 O O . ILE A 1 118 ? 8.137 -5.173 -0.613 1.00 93.69 118 ILE A O 1
ATOM 921 N N . LYS A 1 119 ? 5.955 -5.163 -1.168 1.00 92.19 119 LYS A N 1
ATOM 922 C CA . LYS A 1 119 ? 5.950 -6.446 -1.884 1.00 92.19 119 LYS A CA 1
ATOM 923 C C . LYS A 1 119 ? 5.416 -6.271 -3.305 1.00 92.19 119 LYS A C 1
ATOM 925 O O . LYS A 1 119 ? 4.442 -5.542 -3.490 1.00 92.19 119 LYS A O 1
ATOM 930 N N . PRO A 1 120 ? 5.989 -6.939 -4.316 1.00 92.25 120 PRO A N 1
ATOM 931 C CA . PRO A 1 120 ? 5.311 -7.073 -5.599 1.00 92.25 120 PRO A CA 1
ATOM 932 C C . PRO A 1 120 ? 4.044 -7.933 -5.444 1.00 92.25 120 PRO A C 1
ATOM 934 O O . PRO A 1 120 ? 3.952 -8.766 -4.537 1.00 92.25 120 PRO A O 1
ATOM 937 N N . ILE A 1 121 ? 3.067 -7.730 -6.327 1.00 93.75 121 ILE A N 1
ATOM 938 C CA . ILE A 1 121 ? 1.965 -8.688 -6.503 1.00 93.75 121 ILE A CA 1
ATOM 939 C C . ILE A 1 121 ? 2.471 -9.978 -7.164 1.00 93.75 121 ILE A C 1
ATOM 941 O O . ILE A 1 121 ? 3.479 -9.961 -7.875 1.00 93.75 121 ILE A O 1
ATOM 945 N N . THR A 1 122 ? 1.771 -11.085 -6.929 1.00 93.06 122 THR A N 1
ATOM 946 C CA . THR A 1 122 ? 2.084 -12.401 -7.509 1.00 93.06 122 THR A CA 1
ATOM 947 C C . THR A 1 122 ? 0.908 -12.899 -8.355 1.00 93.06 122 THR A C 1
ATOM 949 O O . THR A 1 122 ? 0.427 -12.171 -9.226 1.00 93.06 122 THR A O 1
ATOM 952 N N . THR A 1 123 ? 0.434 -14.125 -8.131 1.00 94.44 123 THR A N 1
ATOM 953 C CA . THR A 1 123 ? -0.828 -14.607 -8.691 1.00 94.44 123 THR A CA 1
ATOM 954 C C . THR A 1 123 ? -1.996 -14.259 -7.770 1.00 94.44 123 THR A C 1
ATOM 956 O O . THR A 1 123 ? -1.835 -14.067 -6.564 1.00 94.44 123 THR A O 1
ATOM 959 N N . VAL A 1 124 ? -3.203 -14.194 -8.339 1.00 92.81 124 VAL A N 1
ATOM 960 C CA . VAL A 1 124 ? -4.423 -13.879 -7.580 1.00 92.81 124 VAL A CA 1
ATOM 961 C C . VAL A 1 124 ? -4.619 -14.855 -6.417 1.00 92.81 124 VAL A C 1
ATOM 963 O O . VAL A 1 124 ? -4.890 -14.422 -5.301 1.00 92.81 124 VAL A O 1
ATOM 966 N N . ASP A 1 125 ? -4.442 -16.155 -6.656 1.00 94.94 125 ASP A N 1
ATOM 967 C CA . ASP A 1 125 ? -4.654 -17.186 -5.636 1.00 94.94 125 ASP A CA 1
ATOM 968 C C . ASP A 1 125 ? -3.625 -17.102 -4.498 1.00 94.94 125 ASP A C 1
ATOM 970 O O . ASP A 1 125 ? -3.983 -17.224 -3.324 1.00 94.94 125 ASP A O 1
ATOM 974 N N . GLU A 1 126 ? -2.354 -16.853 -4.824 1.00 94.44 126 GLU A N 1
ATOM 975 C CA . GLU A 1 126 ? -1.283 -16.699 -3.834 1.00 94.44 126 GLU A CA 1
ATOM 976 C C . GLU A 1 126 ? -1.474 -15.444 -2.981 1.00 94.44 126 GLU A C 1
ATOM 978 O O . GLU A 1 126 ? -1.374 -15.511 -1.753 1.00 94.44 126 GLU A O 1
ATOM 983 N N . ASP A 1 127 ? -1.803 -14.313 -3.607 1.00 93.19 127 ASP A N 1
ATOM 984 C CA . ASP A 1 127 ? -2.015 -13.057 -2.894 1.00 93.19 127 ASP A CA 1
ATOM 985 C C . ASP A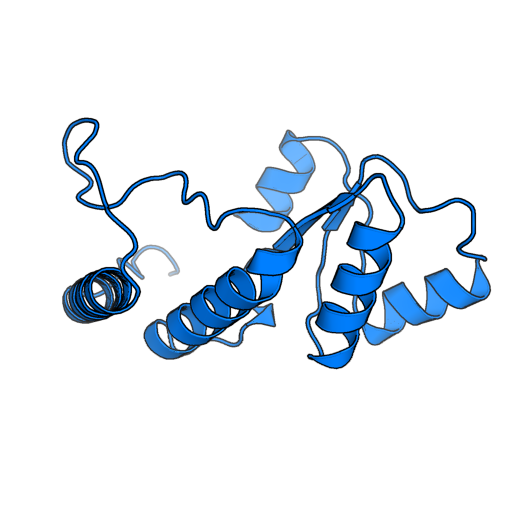 1 127 ? -3.273 -13.115 -2.017 1.00 93.19 127 ASP A C 1
ATOM 987 O O . ASP A 1 127 ? -3.231 -12.679 -0.865 1.00 93.19 127 ASP A O 1
ATOM 991 N N . LEU A 1 128 ? -4.371 -13.714 -2.496 1.00 92.75 128 LEU A N 1
ATOM 992 C CA . LEU A 1 128 ? -5.582 -13.907 -1.691 1.00 92.75 128 LEU A CA 1
ATOM 993 C C . LEU A 1 128 ? -5.320 -14.793 -0.472 1.00 92.75 128 LEU A C 1
ATOM 995 O O . LEU A 1 128 ? -5.734 -14.441 0.634 1.00 92.75 128 LEU A O 1
ATOM 999 N N . LYS A 1 129 ? -4.601 -15.907 -0.652 1.00 93.44 129 LYS A N 1
ATOM 1000 C CA . LYS A 1 129 ? -4.218 -16.798 0.450 1.00 93.44 129 LYS A CA 1
ATOM 1001 C C . LYS A 1 129 ? -3.319 -16.085 1.460 1.00 93.44 129 LYS A C 1
ATOM 1003 O O . LYS A 1 129 ? -3.527 -16.196 2.662 1.00 93.44 129 LYS A O 1
ATOM 1008 N N . ALA A 1 130 ? -2.350 -15.303 0.989 1.00 91.06 130 ALA A N 1
ATOM 1009 C CA . ALA A 1 130 ? -1.447 -14.568 1.867 1.00 91.06 130 ALA A CA 1
ATOM 1010 C C . ALA A 1 130 ? -2.141 -13.444 2.660 1.00 91.06 130 ALA A C 1
ATOM 1012 O O . ALA A 1 130 ? -1.680 -13.103 3.746 1.00 91.06 130 ALA A O 1
ATOM 1013 N N . ILE A 1 131 ? -3.213 -12.850 2.123 1.00 89.94 131 ILE A N 1
ATOM 1014 C CA . ILE A 1 131 ? -3.947 -11.748 2.763 1.00 89.94 131 ILE A CA 1
ATOM 1015 C C . ILE A 1 131 ? -5.027 -12.256 3.726 1.00 89.94 131 ILE A C 1
ATOM 1017 O O . ILE A 1 131 ? -5.248 -11.641 4.768 1.00 89.94 131 ILE A O 1
ATOM 1021 N N . LEU A 1 132 ? -5.723 -13.341 3.377 1.00 87.81 132 LEU A N 1
ATOM 1022 C CA . LEU A 1 132 ? -6.911 -13.801 4.106 1.00 87.81 132 LEU A CA 1
ATOM 1023 C C . LEU A 1 132 ? -6.666 -15.006 5.030 1.00 87.81 132 LEU A C 1
ATOM 1025 O O . LEU A 1 132 ? -7.471 -15.203 5.942 1.00 87.81 132 LEU A O 1
ATOM 1029 N N . GLY A 1 133 ? -5.582 -15.770 4.831 1.00 79.31 133 GLY A N 1
ATOM 1030 C CA . GLY A 1 133 ? -5.250 -16.980 5.602 1.00 79.31 133 GLY A CA 1
ATOM 1031 C C . GLY A 1 133 ? -5.887 -18.247 5.049 1.00 79.31 133 GLY A C 1
ATOM 1032 O O . GLY A 1 133 ? -6.804 -18.777 5.719 1.00 79.31 133 GLY A O 1
#

pLDDT: mean 80.97, std 18.53, range [29.97, 95.88]

Secondary structure (DSSP, 8-state):
--------HHHHHHHHHHHHHTT------STT-SS-SS----SGGGHHHHHHHHHHHHHHHT--GGGS-EEEE--SHHHHHHHHHHHHTT---EEEESS--TT--HHHHHHHHHHH--EE---HHHHHHHHH-

Foldseek 3Di:
DPPDPPPDPQLVVQLVVVCVVVVQDQDPDDPDDSHDPDGDQDDLVSVVVVVVSLCSNCVSVVHDSLLAAAEDEDDDVSSVVVVVVCVVVLHAPYEYDPDPDPPQDPVNVVCCCVRRVYHYDDDPVVVCVVSPD

Mean predicted aligned error: 9.18 Å